Protein 5UHR (pdb70)

Foldseek 3Di:
DDWDDVPID/DDWDDVPTD/DDWDDVPTD/DDWDDVPID

Structure (mmCIF, N/CA/C/O backbone):
data_5UHR
#
_entry.id 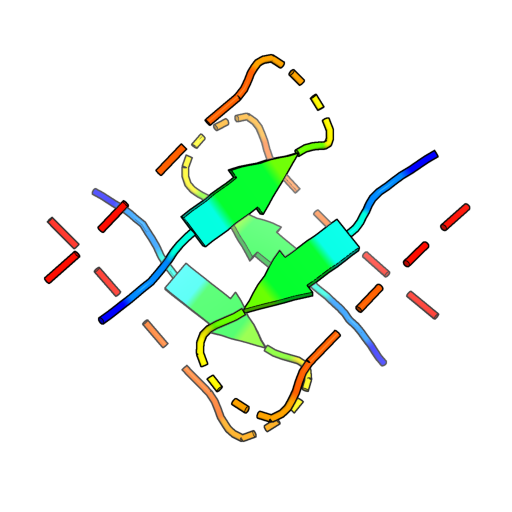  5UHR
#
_cell.length_a   33.876
_cell.length_b   33.876
_cell.length_c   99.054
_cell.angle_alpha   90.00
_cell.angle_beta   90.00
_cell.angle_gamma   90.00
#
_symmetry.space_group_name_H-M   'P 41 21 2'
#
loop_
_entity.id
_entity.type
_e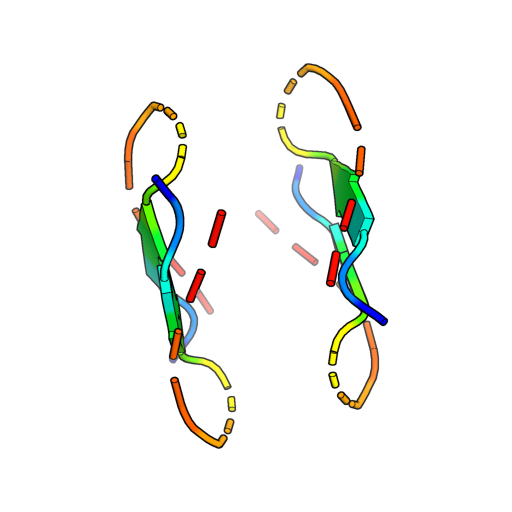ntity.pdbx_description
1 polymer ORN-CIR-LEU-ALA-ASN-PHE-LEU-VAL-ORN-ILE-LYS-HAO-LYS-A8E
2 non-polymer 'CHLORIDE ION'
3 water water
#
loop_
_atom_site.group_PDB
_atom_site.id
_atom_site.type_symbol
_atom_site.label_atom_id
_atom_site.label_alt_id
_atom_site.label_comp_id
_atom_site.label_asym_id
_atom_site.label_entity_id
_atom_site.label_seq_id
_atom_site.pdbx_PDB_ins_code
_atom_site.Cartn_x
_atom_site.Cartn_y
_atom_site.Cartn_z
_atom_site.occupancy
_atom_site.B_iso_or_equiv
_atom_site.auth_seq_id
_atom_site.auth_comp_id
_atom_site.auth_asym_id
_atom_site.auth_atom_id
_atom_site.pdbx_PDB_model_num
ATOM 42 N N . LEU A 1 3 ? 50.642 37.010 -8.881 1.00 26.50 3 LEU A N 1
ATOM 43 C CA . LEU A 1 3 ? 50.143 35.638 -9.016 1.00 24.52 3 LEU A CA 1
ATOM 44 C C . LEU A 1 3 ? 50.450 34.850 -7.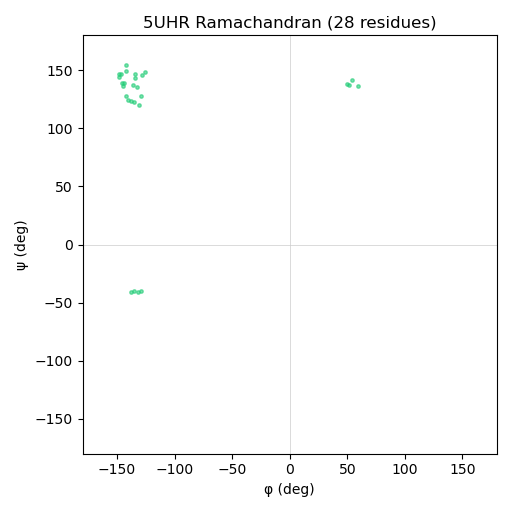763 1.00 22.01 3 LEU A C 1
ATOM 45 O O . LEU A 1 3 ? 51.516 34.978 -7.191 1.00 22.26 3 LEU A O 1
ATOM 61 N N . ALA A 1 4 ? 49.519 34.007 -7.338 1.00 18.68 4 ALA A N 1
ATOM 62 C CA . ALA A 1 4 ? 49.644 33.345 -6.045 1.00 17.36 4 ALA A CA 1
ATOM 63 C C . ALA A 1 4 ? 48.992 31.977 -6.117 1.00 18.30 4 ALA A C 1
ATOM 64 O O . ALA A 1 4 ? 47.941 31.807 -6.749 1.00 19.26 4 ALA A O 1
ATOM 71 N N . ASN A 1 5 ? 49.599 31.018 -5.414 1.00 18.86 5 ASN A N 1
ATOM 72 C CA . ASN A 1 5 ? 49.175 29.625 -5.391 1.00 20.75 5 ASN A CA 1
ATOM 73 C C . ASN A 1 5 ? 49.408 29.101 -3.976 1.00 19.17 5 ASN A C 1
ATOM 74 O O . ASN A 1 5 ? 50.410 29.443 -3.324 1.00 19.05 5 ASN A O 1
ATOM 85 N N . PHE A 1 6 ? 48.471 28.324 -3.489 1.00 18.80 6 PHE A N 1
ATOM 86 C CA . PHE A 1 6 ? 48.507 27.844 -2.117 1.00 18.31 6 PHE A CA 1
ATOM 87 C C . PHE A 1 6 ? 48.189 26.368 -2.089 1.00 19.79 6 PHE A C 1
ATOM 88 O O . PHE A 1 6 ? 47.379 25.878 -2.887 1.00 20.59 6 PHE A O 1
ATOM 105 N N . LEU A 1 7 ? 48.820 25.666 -1.144 1.00 18.74 7 LEU A N 1
ATOM 106 C CA . LEU A 1 7 ? 48.513 24.271 -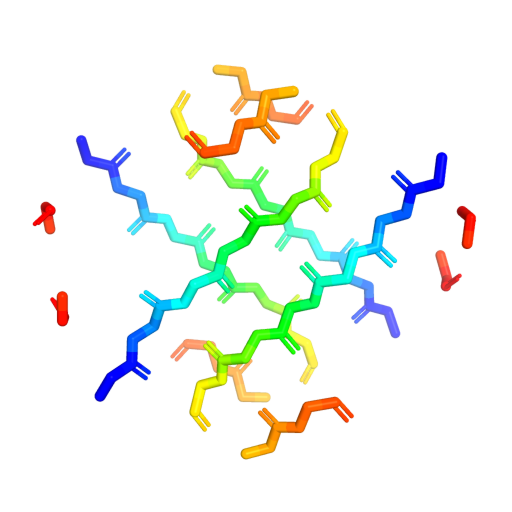0.883 1.00 21.46 7 LEU A CA 1
ATOM 107 C C . LEU A 1 7 ? 48.330 24.174 0.625 1.00 22.11 7 LEU A C 1
ATOM 108 O O . LEU A 1 7 ? 49.214 24.597 1.380 1.00 22.37 7 LEU A O 1
ATOM 124 N N . VAL A 1 8 ? 47.147 23.751 1.064 1.00 22.13 8 VAL A N 1
ATOM 125 C CA . VAL A 1 8 ? 46.925 23.451 2.481 1.00 21.95 8 VAL A CA 1
ATOM 126 C C . VAL A 1 8 ? 46.291 22.056 2.619 1.00 24.39 8 VAL A C 1
ATOM 127 O O . VAL A 1 8 ? 45.106 21.882 2.410 1.00 24.33 8 VAL A O 1
ATOM 159 N N . ILE A 1 10 ? 43.684 21.262 0.004 1.00 29.72 10 ILE A N 1
ATOM 160 C CA . ILE A 1 10 ? 43.023 22.132 -0.965 1.00 30.62 10 ILE A CA 1
ATOM 161 C C . ILE A 1 10 ? 44.162 22.889 -1.638 1.00 27.88 10 ILE A C 1
ATOM 162 O O . ILE A 1 10 ? 45.107 23.304 -0.971 1.00 25.50 10 ILE A O 1
ATOM 178 N N . LYS A 1 11 ? 44.083 23.043 -2.950 1.00 29.24 11 LYS A N 1
ATOM 179 C CA . LYS A 1 11 ? 45.144 23.722 -3.677 1.00 29.81 11 LYS A CA 1
ATOM 180 C C . LYS A 1 11 ? 44.525 24.731 -4.620 1.00 28.53 11 LYS A C 1
ATOM 181 O O . LYS A 1 11 ? 43.497 24.476 -5.227 1.00 31.47 11 LYS A O 1
ATOM 226 N N . LYS A 1 13 ? 45.202 35.797 -8.767 1.00 23.84 13 LYS A N 1
ATOM 227 C CA . LYS A 1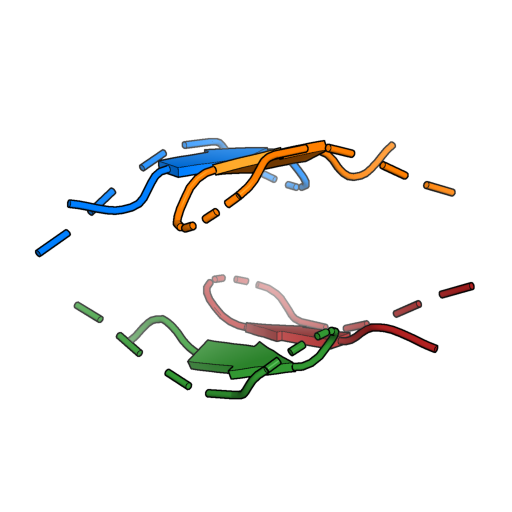 13 ? 45.959 37.024 -8.706 1.00 24.58 13 LYS A CA 1
ATOM 228 C C . LYS A 1 13 ? 45.458 37.764 -7.507 1.00 27.01 13 LYS A C 1
ATOM 229 O O . LYS A 1 13 ? 44.308 38.201 -7.491 1.00 26.31 13 LYS A O 1
ATOM 303 N N . LEU B 1 3 ? 50.384 19.857 5.706 1.00 27.71 3 LEU B N 1
ATOM 304 C CA . LEU B 1 3 ? 51.427 20.536 4.974 1.00 22.56 3 LEU B CA 1
ATOM 305 C C . LEU B 1 3 ? 50.912 21.851 4.417 1.00 20.16 3 LEU B C 1
ATOM 306 O O . LEU B 1 3 ? 49.778 21.945 3.932 1.00 18.65 3 LEU B O 1
ATOM 322 N N . ALA B 1 4 ? 51.748 22.875 4.428 1.00 19.80 4 ALA B N 1
ATOM 323 C CA . ALA B 1 4 ? 51.392 24.127 3.786 1.00 19.35 4 ALA B CA 1
ATOM 324 C C . ALA B 1 4 ? 52.510 24.556 2.852 1.00 17.21 4 ALA B C 1
ATOM 325 O O . ALA B 1 4 ? 53.671 24.623 3.265 1.00 18.27 4 ALA B O 1
ATOM 332 N N . ASN B 1 5 ? 52.174 24.852 1.604 1.00 15.71 5 ASN B N 1
ATOM 333 C CA . ASN B 1 5 ? 53.112 25.502 0.694 1.00 16.47 5 ASN B CA 1
ATOM 334 C C . ASN B 1 5 ? 52.453 26.764 0.124 1.00 17.14 5 ASN B C 1
ATOM 335 O O . ASN B 1 5 ? 51.226 26.794 -0.094 1.00 17.34 5 ASN B O 1
ATOM 346 N N . PHE B 1 6 ? 53.259 27.788 -0.166 1.00 17.40 6 PHE B N 1
ATOM 347 C CA . PHE B 1 6 ? 52.738 28.994 -0.813 1.00 17.31 6 PHE B CA 1
ATOM 348 C C . PHE B 1 6 ? 53.714 29.563 -1.826 1.00 16.95 6 PHE B C 1
ATOM 349 O O . PHE B 1 6 ? 54.934 29.386 -1.751 1.00 17.72 6 PHE B O 1
ATOM 366 N N . LEU B 1 7 ? 53.146 30.270 -2.783 1.00 17.88 7 LEU B N 1
ATOM 367 C CA . LEU B 1 7 ? 53.921 31.007 -3.776 1.00 18.34 7 LEU B CA 1
ATOM 368 C C . LEU B 1 7 ? 53.236 32.347 -3.944 1.00 16.70 7 LEU B C 1
ATOM 369 O O . LEU B 1 7 ? 52.042 32.401 -4.258 1.00 17.21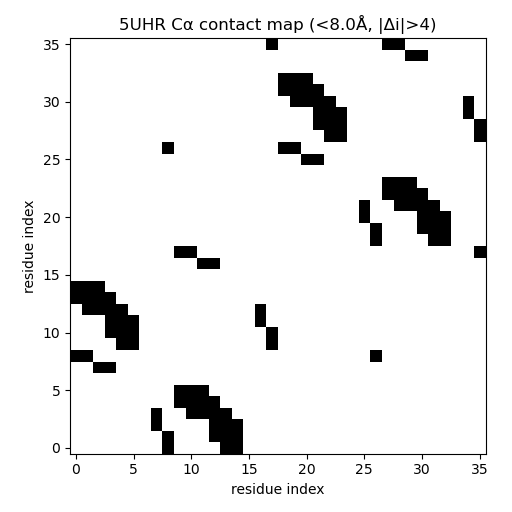 7 LEU B O 1
ATOM 385 N N . VAL B 1 8 ? 53.961 33.427 -3.737 1.00 15.15 8 VAL B N 1
ATOM 386 C CA . VAL B 1 8 ? 53.388 34.736 -3.936 1.00 1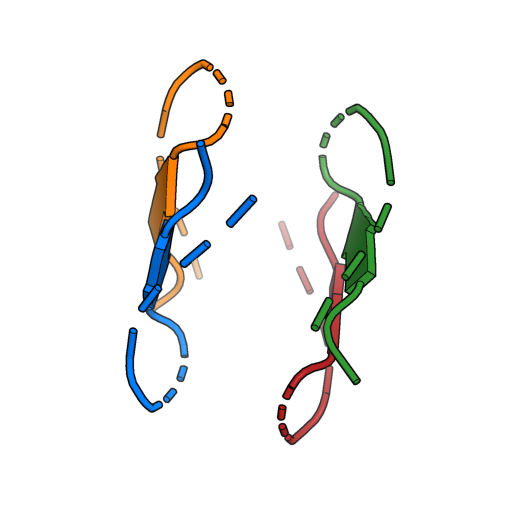6.65 8 VAL B CA 1
ATOM 387 C C . VAL B 1 8 ? 54.418 35.494 -4.791 1.00 18.64 8 VAL B C 1
ATOM 388 O O . VAL B 1 8 ? 55.463 35.932 -4.326 1.00 19.60 8 VAL B O 1
ATOM 420 N N . ILE B 1 10 ? 58.004 34.983 -3.902 1.00 21.48 10 ILE B N 1
ATOM 421 C CA . ILE B 1 10 ? 58.431 34.394 -2.671 1.00 22.52 10 ILE B CA 1
ATOM 422 C C . ILE B 1 10 ? 57.707 33.069 -2.588 1.00 21.12 10 ILE B C 1
ATOM 423 O O . ILE B 1 10 ? 56.552 32.920 -3.016 1.00 21.21 10 ILE B O 1
ATOM 439 N N . LYS B 1 11 ? 58.423 32.088 -2.085 1.00 20.65 11 LYS B N 1
ATOM 440 C CA . LYS B 1 11 ? 57.950 30.728 -2.022 1.00 20.78 11 LYS B CA 1
ATOM 441 C C . LYS B 1 11 ? 58.272 30.188 -0.642 1.00 20.71 11 LYS B C 1
ATOM 442 O O . LYS B 1 11 ? 59.282 30.534 -0.031 1.00 24.46 11 LYS B O 1
ATOM 487 N N . LYS B 1 13 ? 54.572 23.231 8.320 1.00 24.78 13 LYS B N 1
ATOM 488 C CA . LYS B 1 13 ? 53.520 22.439 8.929 1.00 28.30 13 LYS B CA 1
ATOM 489 C C . LYS B 1 13 ? 52.557 23.390 9.604 1.00 30.94 13 LYS B C 1
ATOM 490 O O . LYS B 1 13 ? 52.943 24.096 10.521 1.00 30.36 13 LYS B O 1
ATOM 564 N N . LEU C 1 3 ? 37.148 33.621 -1.416 1.00 49.49 3 LEU C N 1
ATOM 565 C CA . LEU C 1 3 ? 38.058 34.449 -0.628 1.00 42.43 3 LEU C CA 1
ATOM 566 C C . LEU C 1 3 ? 39.351 33.725 -0.398 1.00 32.24 3 LEU C C 1
ATOM 567 O O . LEU C 1 3 ? 39.347 32.563 -0.017 1.00 30.02 3 LEU C O 1
ATOM 583 N N . ALA C 1 4 ? 40.487 34.399 -0.585 1.00 27.62 4 ALA C N 1
ATOM 584 C CA . ALA C 1 4 ? 41.750 33.838 -0.145 1.00 24.48 4 ALA C CA 1
ATOM 585 C C . ALA C 1 4 ? 42.540 34.947 0.527 1.00 26.81 4 ALA C C 1
ATOM 586 O O . ALA C 1 4 ? 42.530 36.095 0.068 1.00 27.58 4 ALA C O 1
ATOM 593 N N . ASN C 1 5 ? 43.161 34.609 1.645 1.00 26.51 5 ASN C N 1
ATOM 594 C CA . ASN C 1 5 ? 43.966 35.532 2.419 1.00 30.01 5 ASN C CA 1
ATOM 595 C C . ASN C 1 5 ? 45.142 34.742 2.936 1.00 27.12 5 ASN C C 1
ATOM 596 O O . ASN C 1 5 ? 45.026 33.538 3.169 1.00 25.58 5 ASN C O 1
ATOM 607 N N . PHE C 1 6 ? 46.263 35.419 3.098 1.00 28.82 6 PHE C N 1
ATOM 608 C CA . PHE C 1 6 ? 47.478 34.755 3.558 1.00 27.55 6 PHE C CA 1
ATOM 609 C C . PHE C 1 6 ? 48.273 35.726 4.411 1.00 28.25 6 PHE C C 1
ATOM 610 O O . PHE C 1 6 ? 48.260 36.938 4.193 1.00 30.37 6 PHE C O 1
ATOM 627 N N . LEU C 1 7 ? 48.953 35.167 5.398 1.00 26.80 7 LEU C N 1
ATOM 628 C CA . LEU C 1 7 ? 49.889 35.907 6.223 1.00 28.58 7 LEU C CA 1
ATOM 629 C C . LEU C 1 7 ? 51.055 34.975 6.453 1.00 27.57 7 LEU C C 1
ATOM 630 O O . LEU C 1 7 ? 50.844 33.835 6.888 1.00 26.66 7 LEU C O 1
ATOM 646 N N . VAL C 1 8 ? 52.253 35.424 6.099 1.00 28.64 8 VAL C N 1
ATOM 647 C CA . VAL C 1 8 ? 53.461 34.682 6.378 1.00 28.96 8 VAL C CA 1
ATOM 648 C C . VAL C 1 8 ? 54.544 35.675 6.869 1.00 32.75 8 VAL C C 1
ATOM 649 O O . VAL C 1 8 ? 55.215 36.363 6.096 1.00 32.59 8 VAL C O 1
ATOM 681 N N . ILE C 1 10 ? 54.677 38.852 5.090 1.00 42.06 10 ILE C N 1
ATOM 682 C CA . ILE C 1 10 ? 53.998 39.192 3.853 1.00 41.31 10 ILE C CA 1
ATOM 683 C C . ILE C 1 10 ? 52.549 38.820 4.067 1.00 37.82 10 ILE C C 1
ATOM 684 O O . ILE C 1 10 ? 52.242 37.782 4.670 1.00 36.53 10 ILE C O 1
AT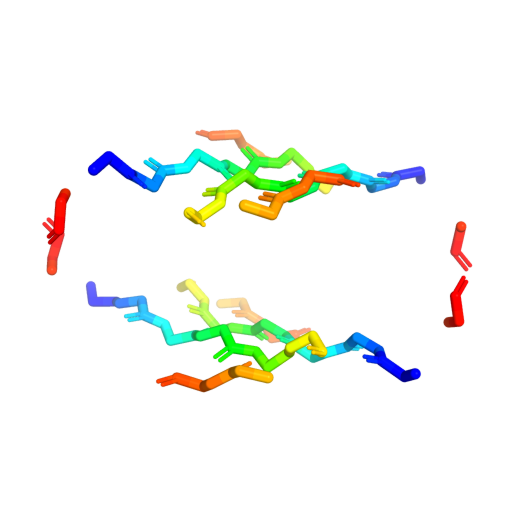OM 700 N N . LYS C 1 11 ? 51.672 39.706 3.614 1.00 38.96 11 LYS C N 1
ATOM 701 C CA . LYS C 1 11 ? 50.254 39.586 3.873 1.00 40.95 11 LYS C CA 1
ATOM 702 C C . LYS C 1 11 ? 49.480 40.025 2.645 1.00 36.79 11 LYS C C 1
ATOM 703 O O . LYS C 1 11 ? 49.791 41.040 2.020 1.00 39.16 11 LYS C O 1
ATOM 748 N N . LYS C 1 13 ? 41.070 36.529 -4.658 1.00 33.02 13 LYS C N 1
ATOM 749 C CA . LYS C 1 13 ? 40.100 35.461 -4.780 1.00 35.99 13 LYS C CA 1
ATOM 750 C C . LYS C 1 13 ? 40.688 34.458 -5.767 1.00 42.98 13 LYS C C 1
ATOM 751 O O . LYS C 1 13 ? 41.366 34.822 -6.730 1.00 36.00 13 LYS C O 1
ATOM 824 N N . LEU D 1 3 ? 55.647 32.697 11.406 1.00 41.90 3 LEU D N 1
ATOM 825 C CA . LEU D 1 3 ? 54.247 32.376 11.697 1.00 29.88 3 LEU D CA 1
ATOM 826 C C . LEU D 1 3 ? 53.441 32.558 10.439 1.00 27.46 3 LEU D C 1
ATOM 827 O O . LEU D 1 3 ? 53.726 33.461 9.679 1.00 27.78 3 LEU D O 1
ATOM 843 N N . ALA D 1 4 ? 52.420 31.725 10.223 1.00 28.52 4 ALA D N 1
ATOM 844 C CA . ALA D 1 4 ? 51.668 31.795 8.976 1.00 28.12 4 ALA D CA 1
ATOM 845 C C . ALA D 1 4 ? 50.216 31.402 9.209 1.00 25.62 4 ALA D C 1
ATOM 846 O O . ALA D 1 4 ? 49.911 30.551 10.045 1.00 25.97 4 ALA D O 1
ATOM 853 N N . ASN D 1 5 ? 49.325 32.020 8.451 1.00 26.43 5 ASN D N 1
ATOM 854 C CA . ASN D 1 5 ? 47.908 31.679 8.503 1.00 25.96 5 ASN D CA 1
ATOM 855 C C . ASN D 1 5 ? 47.312 31.831 7.112 1.00 25.06 5 ASN D C 1
ATOM 856 O O . ASN D 1 5 ? 47.648 32.777 6.391 1.00 26.44 5 ASN D O 1
ATOM 867 N N . PHE D 1 6 ? 46.451 30.883 6.738 1.00 22.58 6 PHE D N 1
ATOM 868 C CA . PHE D 1 6 ? 45.853 30.834 5.412 1.00 22.34 6 PHE D CA 1
ATOM 869 C C . PHE D 1 6 ? 44.341 30.716 5.534 1.00 22.96 6 PHE D C 1
ATOM 870 O O . PHE D 1 6 ? 43.821 30.068 6.440 1.00 24.13 6 PHE D O 1
ATOM 887 N N . LEU D 1 7 ? 43.642 31.341 4.584 1.00 21.68 7 LEU D N 1
ATOM 888 C CA . LEU D 1 7 ? 42.186 31.310 4.483 1.00 21.24 7 LEU D CA 1
ATOM 889 C C . LEU D 1 7 ? 41.834 31.058 3.028 1.00 21.71 7 LEU D C 1
ATOM 890 O O . LEU D 1 7 ? 42.217 31.853 2.168 1.00 24.08 7 LEU D O 1
ATOM 906 N N . VAL D 1 8 ? 41.084 29.982 2.770 1.00 22.27 8 VAL D N 1
ATOM 907 C CA . VAL D 1 8 ? 40.568 29.666 1.438 1.00 22.68 8 VAL D CA 1
ATOM 908 C C . VAL D 1 8 ? 39.106 29.247 1.544 1.00 22.23 8 VAL D C 1
ATOM 909 O O . VAL D 1 8 ? 38.798 28.111 1.915 1.00 22.94 8 VAL D O 1
ATOM 941 N N . ILE D 1 10 ? 38.276 27.100 4.407 1.00 27.28 10 ILE D N 1
ATOM 942 C CA . ILE D 1 10 ? 39.237 26.378 5.204 1.00 29.70 10 ILE D CA 1
ATOM 943 C C . ILE D 1 10 ? 40.157 27.460 5.757 1.00 27.96 10 ILE D C 1
ATOM 944 O O . ILE D 1 10 ? 40.486 28.410 5.054 1.00 28.00 10 ILE D O 1
ATOM 960 N N . LYS D 1 11 ? 40.505 27.382 7.036 1.00 26.63 11 LYS D N 1
ATOM 961 C CA . LYS D 1 11 ? 41.447 28.344 7.577 1.00 27.85 11 LYS D CA 1
ATOM 962 C C . LYS D 1 11 ? 42.338 27.699 8.626 1.00 28.34 11 LYS D C 1
ATOM 963 O O . LYS D 1 11 ? 42.017 26.681 9.251 1.00 32.18 11 LYS D O 1
ATOM 1008 N N . LYS D 1 13 ? 53.552 27.345 11.965 1.00 34.23 13 LYS D N 1
ATOM 1009 C CA . LYS D 1 13 ? 54.840 27.986 11.863 1.00 38.74 13 LYS D CA 1
ATOM 1010 C C . LYS D 1 13 ? 55.581 27.259 10.774 1.00 48.70 13 LYS D C 1
ATOM 1011 O O . LYS D 1 13 ? 55.837 26.063 10.879 1.00 46.12 13 LYS D O 1
#

Solvent-accessible surface area: 4605 Å² total

B-factor: mean 37.16, std 15.2, range [13.74, 95.38]

Secondary structure (DSSP, 8-state):
--EEE----/--EEE----/--EEE----/--EEE----

Sequence (36 aa):
LANFLVIKKLANFLVIKKLANFLVIKKLANFLVIKK

Radius of gyration: 9.04 Å; Cα contacts (8 Å, |Δi|>4): 56; chains: 4; bounding box: 20×19×21 Å